Protein AF-A0A945QLZ2-F1 (afdb_monomer_lite)

Secondary structure (DSSP, 8-state):
---------------S--S--HHHHHHHHHHHHTTS-HHHHHHHTT---SSHHHHHHHHHHHHT-HHHHHHHHHTT----S-S-HHHHHHHHHHHHHHH----HHHHHHHHHHHHH-TTS-HHHHHHH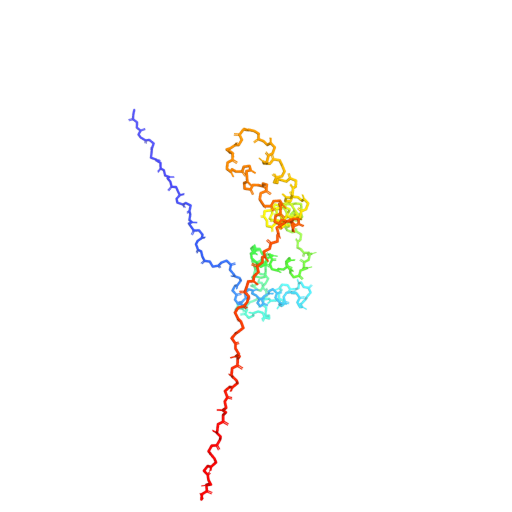HHHHHHHHT-------------PPPPPP-------

Sequence (163 aa):
MKNQQTNQSSSRALSFDKRLTLKQQRFVDAYIQSGGDGAQAVIAAGYKTKSRQSIHTIACENLKKPLIRLELERQGYKDCGLIQSDAIVEARKIDERDNRVSSRQERAAFLTSVFEDTSQIIGARLKAADMLNRMYGDYKIEATLAKQEVQMPVIHFNLSDKD

Radius of gyration: 30.64 Å; chains: 1; bounding box: 82×51×78 Å

pLDDT: mean 76.62, std 17.56, range [33.59, 96.31]

Structure (mmCIF, N/CA/C/O backbone):
data_AF-A0A945QLZ2-F1
#
_entry.id   AF-A0A945QLZ2-F1
#
loop_
_atom_site.group_PDB
_atom_site.id
_atom_site.type_symbol
_atom_site.label_atom_id
_atom_site.label_alt_id
_atom_site.label_comp_id
_atom_site.label_asym_id
_atom_site.label_entity_id
_atom_site.label_seq_id
_atom_site.pdbx_PDB_ins_code
_atom_site.Cartn_x
_atom_site.Cartn_y
_atom_site.Cartn_z
_atom_site.occupancy
_atom_site.B_iso_or_equiv
_atom_site.auth_seq_id
_atom_site.auth_comp_id
_atom_site.auth_asym_id
_atom_site.auth_atom_id
_atom_site.pdbx_PDB_model_num
ATOM 1 N N . MET A 1 1 ? 37.268 38.758 13.187 1.00 46.72 1 MET A N 1
ATOM 2 C CA . MET A 1 1 ? 35.895 38.785 12.635 1.00 46.72 1 MET A CA 1
ATOM 3 C C . MET A 1 1 ? 35.969 38.842 11.116 1.00 46.72 1 MET A C 1
ATOM 5 O O . MET A 1 1 ? 36.227 39.909 10.578 1.00 46.72 1 MET A O 1
ATOM 9 N N . LYS A 1 2 ? 35.816 37.704 10.426 1.00 37.34 2 LYS A N 1
ATOM 10 C CA . LYS A 1 2 ? 35.526 37.657 8.985 1.00 37.34 2 LYS A CA 1
ATOM 11 C C . LYS A 1 2 ? 34.534 36.522 8.738 1.00 37.34 2 LYS A C 1
ATOM 13 O O . LYS A 1 2 ? 34.721 35.414 9.231 1.00 37.34 2 LYS A O 1
ATOM 18 N N . ASN A 1 3 ? 33.449 36.901 8.074 1.00 37.50 3 ASN A N 1
ATOM 19 C CA . ASN A 1 3 ? 32.194 36.182 7.924 1.00 37.50 3 ASN A CA 1
ATOM 20 C C . ASN A 1 3 ? 32.351 34.876 7.147 1.00 37.50 3 ASN A C 1
ATOM 22 O O . ASN A 1 3 ? 32.929 34.855 6.063 1.00 37.50 3 ASN A O 1
ATOM 26 N N . GLN A 1 4 ? 31.759 33.815 7.690 1.00 44.47 4 GLN A N 1
ATOM 27 C CA . GLN A 1 4 ? 31.458 32.594 6.958 1.00 44.47 4 GLN A CA 1
ATOM 28 C C . GLN A 1 4 ? 30.218 32.867 6.100 1.00 44.47 4 GLN A C 1
ATOM 30 O O . GLN A 1 4 ? 29.128 33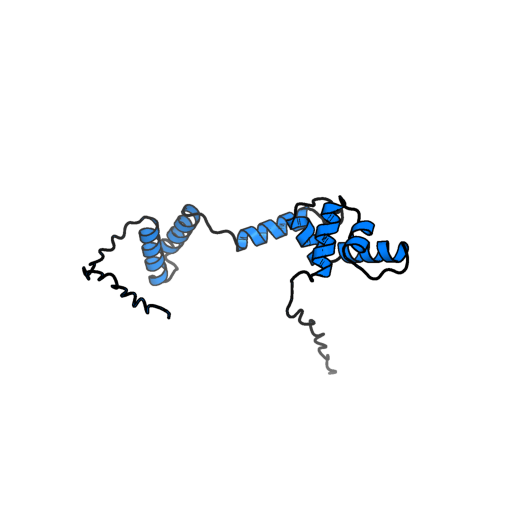.083 6.623 1.00 44.47 4 GLN A O 1
ATOM 35 N N . GLN A 1 5 ? 30.397 32.912 4.781 1.00 46.62 5 GLN A N 1
ATOM 36 C CA . GLN A 1 5 ? 29.292 32.894 3.831 1.00 46.62 5 GLN A CA 1
ATOM 37 C C . GLN A 1 5 ? 28.779 31.461 3.702 1.00 46.62 5 GLN A C 1
ATOM 39 O O . GLN A 1 5 ? 29.477 30.549 3.259 1.00 46.62 5 GLN A O 1
ATOM 44 N N . THR A 1 6 ? 27.538 31.286 4.129 1.00 41.72 6 THR A N 1
ATOM 45 C CA . THR A 1 6 ? 26.707 30.102 3.980 1.00 41.72 6 THR A CA 1
ATOM 46 C C . THR A 1 6 ? 26.307 29.928 2.517 1.00 41.72 6 THR A C 1
ATOM 48 O O . THR A 1 6 ? 25.295 30.461 2.070 1.00 41.72 6 THR A O 1
ATOM 51 N N . ASN A 1 7 ? 27.066 29.140 1.756 1.00 39.66 7 ASN A N 1
ATOM 52 C CA . ASN A 1 7 ? 26.605 28.671 0.451 1.00 39.66 7 ASN A CA 1
ATOM 53 C C . ASN A 1 7 ? 25.671 27.473 0.640 1.00 39.66 7 ASN A C 1
ATOM 55 O O . ASN A 1 7 ? 26.070 26.309 0.569 1.00 39.66 7 ASN A O 1
ATOM 59 N N . GLN A 1 8 ? 24.400 27.800 0.878 1.00 42.09 8 GLN A N 1
ATOM 60 C CA . GLN A 1 8 ? 23.264 26.925 0.616 1.00 42.09 8 GLN A CA 1
ATOM 61 C C . GLN A 1 8 ? 23.299 26.538 -0.866 1.00 42.09 8 GLN A C 1
ATOM 63 O O . GLN A 1 8 ? 22.820 27.254 -1.742 1.00 42.09 8 GLN A O 1
ATOM 68 N N . SER A 1 9 ? 23.928 25.402 -1.151 1.00 37.47 9 SER A N 1
ATOM 69 C CA . SER A 1 9 ? 23.897 24.785 -2.470 1.00 37.47 9 SER A CA 1
ATOM 70 C C . SER A 1 9 ? 22.517 24.170 -2.627 1.00 37.47 9 SER A C 1
ATOM 72 O O . SER A 1 9 ? 22.235 23.111 -2.070 1.00 37.47 9 SER A O 1
ATOM 74 N N . SER A 1 10 ? 21.648 24.907 -3.316 1.00 37.25 10 SER A N 1
ATOM 75 C CA . SER A 1 10 ? 20.281 24.545 -3.667 1.00 37.25 10 SER A CA 1
ATOM 76 C C . SER A 1 10 ? 20.171 23.056 -4.002 1.00 37.25 10 SER A C 1
ATOM 78 O O . SER A 1 10 ? 20.641 22.607 -5.053 1.00 37.25 10 SER A O 1
ATOM 80 N N . SER A 1 11 ? 19.542 22.289 -3.113 1.00 36.56 11 SER A N 1
ATOM 81 C CA . SER A 1 11 ? 19.042 20.956 -3.418 1.00 36.56 11 SER A CA 1
ATOM 82 C C . SER A 1 11 ? 18.035 21.116 -4.552 1.00 36.56 11 SER A C 1
ATOM 84 O O . SER A 1 11 ? 16.906 21.560 -4.368 1.00 36.56 11 SER A O 1
ATOM 86 N N . ARG A 1 12 ? 18.512 20.850 -5.769 1.00 38.97 12 ARG A N 1
ATOM 87 C CA . ARG A 1 12 ? 17.762 20.931 -7.019 1.00 38.97 12 ARG A CA 1
ATOM 88 C C . ARG A 1 12 ? 16.475 20.132 -6.848 1.00 38.97 12 ARG A C 1
ATOM 90 O O . ARG A 1 12 ? 16.507 18.904 -6.825 1.00 38.97 12 ARG A O 1
ATOM 97 N N . ALA A 1 13 ? 15.372 20.852 -6.671 1.00 35.31 13 ALA A N 1
ATOM 98 C CA . ALA A 1 13 ? 14.035 20.310 -6.540 1.00 35.31 13 ALA A CA 1
ATOM 99 C C . ALA A 1 13 ? 13.776 19.340 -7.703 1.00 35.31 13 ALA A C 1
ATOM 101 O O . ALA A 1 13 ? 13.685 19.747 -8.860 1.00 35.31 13 ALA A O 1
ATOM 102 N N . LEU A 1 14 ? 13.716 18.041 -7.404 1.00 39.16 14 LEU A N 1
ATOM 103 C CA . LEU A 1 14 ? 13.313 17.009 -8.355 1.00 39.16 14 LEU A CA 1
ATOM 104 C C . LEU A 1 14 ? 11.785 17.041 -8.449 1.00 39.16 14 LEU A C 1
ATOM 106 O O . LEU A 1 14 ? 11.090 16.238 -7.830 1.00 39.16 14 LEU A O 1
ATOM 110 N N . SER A 1 15 ? 11.271 18.042 -9.161 1.00 33.59 15 SER A N 1
ATOM 111 C CA . SER A 1 15 ? 9.846 18.315 -9.309 1.00 33.59 15 SER A CA 1
ATOM 112 C C . SER A 1 15 ? 9.267 17.642 -10.563 1.00 33.59 15 SER A C 1
ATOM 114 O O . SER A 1 15 ? 9.690 17.954 -11.672 1.00 33.59 15 SER A O 1
ATOM 116 N N . PHE A 1 16 ? 8.282 16.768 -10.319 1.00 43.72 16 PHE A N 1
ATOM 117 C CA . PHE A 1 16 ? 7.171 16.309 -11.174 1.00 43.72 16 PHE A CA 1
ATOM 118 C C . PHE A 1 16 ? 7.472 15.671 -12.544 1.00 43.72 16 PHE A C 1
ATOM 120 O O . PHE A 1 16 ? 7.699 16.361 -13.525 1.00 43.72 16 PHE A O 1
ATOM 127 N N . ASP A 1 17 ? 7.432 14.326 -12.567 1.00 43.53 17 ASP A N 1
ATOM 128 C CA . ASP A 1 17 ? 6.831 13.444 -13.602 1.00 43.53 17 ASP A CA 1
ATOM 129 C C . ASP A 1 17 ? 7.501 12.062 -13.575 1.00 43.53 17 ASP A C 1
ATOM 131 O O . ASP A 1 17 ? 8.191 11.613 -14.488 1.00 43.53 17 ASP A O 1
ATOM 135 N N . LYS A 1 18 ? 7.336 11.360 -12.451 1.00 63.88 18 LYS A N 1
ATOM 136 C CA . LYS A 1 18 ? 8.026 10.099 -12.135 1.00 63.88 18 LYS A CA 1
ATOM 137 C C . LYS A 1 18 ? 7.376 8.882 -12.821 1.00 63.88 18 LYS A C 1
ATOM 139 O O . LYS A 1 18 ? 7.180 7.848 -12.194 1.00 63.88 18 LYS A O 1
ATOM 144 N N . ARG A 1 19 ? 6.983 9.014 -14.091 1.00 68.50 19 ARG A N 1
ATOM 145 C CA . ARG A 1 19 ? 6.377 7.948 -14.911 1.00 68.50 19 ARG A CA 1
ATOM 146 C C . ARG A 1 19 ? 7.304 7.624 -16.080 1.00 68.50 19 ARG A C 1
ATOM 148 O O . ARG A 1 19 ? 7.969 8.518 -16.599 1.00 68.50 19 ARG A O 1
ATOM 155 N N . LEU A 1 20 ? 7.372 6.355 -16.494 1.00 78.00 20 LEU A N 1
ATOM 156 C CA . LEU A 1 20 ? 8.136 5.996 -17.690 1.00 78.00 20 LEU A CA 1
ATOM 157 C C . LEU A 1 20 ? 7.581 6.756 -18.896 1.00 78.00 20 LEU A C 1
ATOM 159 O O . LEU A 1 20 ? 6.376 6.779 -19.145 1.00 78.00 20 LEU A O 1
ATOM 163 N N . THR A 1 21 ? 8.480 7.349 -19.675 1.00 86.56 21 THR A N 1
ATOM 164 C CA . THR A 1 21 ? 8.114 7.883 -20.988 1.00 86.56 21 THR A CA 1
ATOM 165 C C . THR A 1 21 ? 7.732 6.730 -21.920 1.00 86.56 21 THR A C 1
ATOM 167 O O . THR A 1 21 ? 8.256 5.622 -21.791 1.00 86.56 21 THR A O 1
ATOM 170 N N . LEU A 1 22 ? 6.881 6.991 -22.920 1.00 87.19 22 LEU A N 1
ATOM 171 C CA . LEU A 1 22 ? 6.422 5.970 -23.876 1.00 87.19 22 LEU A CA 1
ATOM 172 C C . LEU A 1 22 ? 7.578 5.182 -24.516 1.00 87.19 22 LEU A C 1
ATOM 174 O O . LEU A 1 22 ? 7.475 3.983 -24.753 1.00 87.19 22 LEU A O 1
ATOM 178 N N . LYS A 1 23 ? 8.706 5.849 -24.775 1.00 88.62 23 LYS A N 1
ATOM 179 C CA . LYS A 1 23 ? 9.890 5.220 -25.365 1.00 88.62 23 LYS A CA 1
ATOM 180 C C . LYS A 1 23 ? 10.610 4.276 -24.401 1.00 88.62 23 LYS A C 1
ATOM 182 O O . LYS A 1 23 ? 11.085 3.226 -24.816 1.00 88.62 23 LYS A O 1
ATOM 187 N N . GLN A 1 24 ? 10.682 4.648 -23.125 1.00 89.44 24 GLN A N 1
ATOM 188 C CA . GLN A 1 24 ? 11.266 3.804 -22.083 1.00 89.44 24 GLN A CA 1
ATOM 189 C C . GLN A 1 24 ? 10.367 2.603 -21.788 1.00 89.44 24 GLN A C 1
ATOM 191 O O . GLN A 1 24 ? 10.887 1.514 -21.591 1.00 89.44 24 GLN A O 1
ATOM 196 N N . GLN A 1 25 ? 9.043 2.782 -21.830 1.00 89.88 25 GLN A N 1
ATOM 197 C CA . GLN A 1 25 ? 8.099 1.671 -21.714 1.00 89.88 25 GLN A CA 1
ATOM 198 C C . GLN A 1 25 ? 8.298 0.662 -22.852 1.00 89.88 25 GLN A C 1
ATOM 200 O O . GLN A 1 25 ? 8.533 -0.510 -22.594 1.00 89.88 25 GLN A O 1
ATOM 205 N N . ARG A 1 26 ? 8.347 1.139 -24.106 1.00 91.50 26 ARG A N 1
ATOM 206 C CA . ARG A 1 26 ? 8.643 0.289 -25.274 1.00 91.50 26 ARG A CA 1
ATOM 207 C C . ARG A 1 26 ? 9.979 -0.444 -25.158 1.00 91.50 26 ARG A C 1
ATOM 209 O O . ARG A 1 26 ? 10.096 -1.564 -25.636 1.00 91.50 26 ARG A O 1
ATOM 216 N N . PHE A 1 27 ? 10.985 0.183 -24.546 1.00 92.75 27 PHE A N 1
ATOM 217 C CA . PHE A 1 27 ? 12.264 -0.470 -24.274 1.00 92.75 27 PHE A CA 1
ATOM 218 C C . PHE A 1 27 ? 12.116 -1.613 -23.270 1.00 92.75 27 PHE A C 1
ATOM 220 O O . PHE A 1 27 ? 12.650 -2.686 -23.522 1.00 92.75 27 PHE A O 1
ATOM 227 N N . VAL A 1 28 ? 11.387 -1.405 -22.171 1.00 89.69 28 VAL A N 1
ATOM 228 C CA . VAL A 1 28 ? 11.134 -2.452 -21.171 1.00 89.69 28 VAL A CA 1
ATOM 229 C C . VAL A 1 28 ? 10.368 -3.622 -21.784 1.00 89.69 28 VAL A C 1
ATOM 231 O O . VAL A 1 28 ? 10.811 -4.761 -21.659 1.00 89.69 28 VAL A O 1
ATOM 234 N N . ASP A 1 29 ? 9.281 -3.343 -22.505 1.00 89.50 29 ASP A N 1
ATOM 235 C CA . ASP A 1 29 ? 8.449 -4.374 -23.130 1.00 89.50 29 ASP A CA 1
ATOM 236 C C . ASP A 1 29 ? 9.269 -5.207 -24.134 1.00 89.50 29 ASP A C 1
ATOM 238 O O . ASP A 1 29 ? 9.249 -6.438 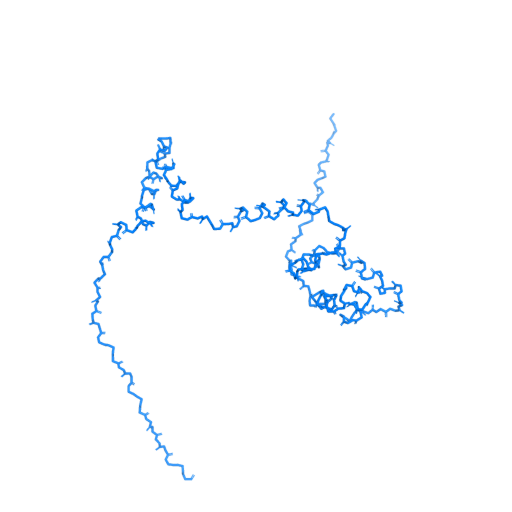-24.105 1.00 89.50 29 ASP A O 1
ATOM 242 N N . ALA A 1 30 ? 10.068 -4.538 -24.974 1.00 88.88 30 ALA A N 1
ATOM 243 C CA . ALA A 1 30 ? 10.934 -5.204 -25.940 1.00 88.88 30 ALA A CA 1
ATOM 244 C C . ALA A 1 30 ? 12.079 -5.989 -25.283 1.00 88.88 30 ALA A C 1
ATOM 246 O O . ALA A 1 30 ? 12.460 -7.036 -25.795 1.00 88.88 30 ALA A O 1
ATOM 247 N N . TYR A 1 31 ? 12.623 -5.503 -24.164 1.00 88.44 31 TYR A N 1
ATOM 248 C CA . TYR A 1 31 ? 13.686 -6.180 -23.418 1.00 88.44 31 TYR A CA 1
ATOM 249 C C . TYR A 1 31 ? 13.203 -7.485 -22.783 1.00 88.44 31 TYR A C 1
ATOM 251 O O . TYR A 1 31 ? 13.924 -8.480 -22.775 1.00 88.44 31 TYR A O 1
ATOM 259 N N . ILE A 1 32 ? 11.965 -7.495 -22.285 1.00 84.81 32 ILE A N 1
ATOM 260 C CA . ILE A 1 32 ? 11.326 -8.704 -21.759 1.00 84.81 32 ILE A CA 1
ATOM 261 C C . ILE A 1 32 ? 11.029 -9.673 -22.908 1.00 84.81 32 ILE A C 1
ATOM 263 O O . ILE A 1 32 ? 11.357 -10.854 -22.815 1.00 84.81 32 ILE A O 1
ATOM 267 N N . GLN A 1 33 ? 10.467 -9.177 -24.016 1.00 81.81 33 GLN A N 1
ATOM 268 C CA . GLN A 1 33 ? 10.137 -10.002 -25.181 1.00 81.81 33 GLN A CA 1
ATOM 269 C C . GLN A 1 33 ? 11.377 -10.627 -25.842 1.00 81.81 33 GLN A C 1
ATOM 271 O O . GLN A 1 33 ? 11.301 -11.749 -26.336 1.00 81.81 33 GLN A O 1
ATOM 276 N N . SER A 1 34 ? 12.516 -9.926 -25.841 1.00 80.25 34 SER A N 1
ATOM 277 C CA . SER A 1 34 ? 13.783 -10.424 -26.389 1.00 80.25 34 SER A CA 1
ATOM 278 C C . SER A 1 34 ? 14.555 -11.342 -25.433 1.00 80.25 34 SER A C 1
ATOM 280 O O . SER A 1 34 ? 15.643 -11.795 -25.784 1.00 80.25 34 SER A O 1
ATOM 282 N N . GLY A 1 35 ? 14.033 -11.612 -24.230 1.00 74.44 35 GLY A N 1
ATOM 283 C CA . GLY A 1 35 ? 14.705 -12.450 -23.234 1.00 74.44 35 GLY A CA 1
ATOM 284 C C . GLY A 1 35 ? 15.988 -11.828 -22.673 1.00 74.44 35 GLY A C 1
ATOM 285 O O . GLY A 1 35 ? 16.922 -12.553 -22.338 1.00 74.44 35 GLY A O 1
ATOM 286 N N . GLY A 1 36 ? 16.057 -10.494 -22.597 1.00 76.06 36 GLY A N 1
ATOM 287 C CA . GLY A 1 36 ? 17.186 -9.773 -21.999 1.00 76.06 36 GLY A CA 1
ATOM 288 C C . GLY A 1 36 ? 18.211 -9.223 -22.982 1.00 76.06 36 GLY A C 1
ATOM 289 O O . GLY A 1 36 ? 19.266 -8.742 -22.564 1.00 76.06 36 GLY A O 1
ATOM 290 N N . ASP A 1 37 ? 17.929 -9.252 -24.285 1.00 84.00 37 ASP A N 1
ATOM 291 C CA . ASP A 1 37 ? 18.798 -8.613 -25.268 1.00 84.00 37 ASP A CA 1
ATOM 292 C C . ASP A 1 37 ? 18.526 -7.101 -25.325 1.00 84.00 37 ASP A C 1
ATOM 294 O O . ASP A 1 37 ? 17.573 -6.618 -25.951 1.00 84.00 37 ASP A O 1
ATOM 298 N N . GLY A 1 38 ? 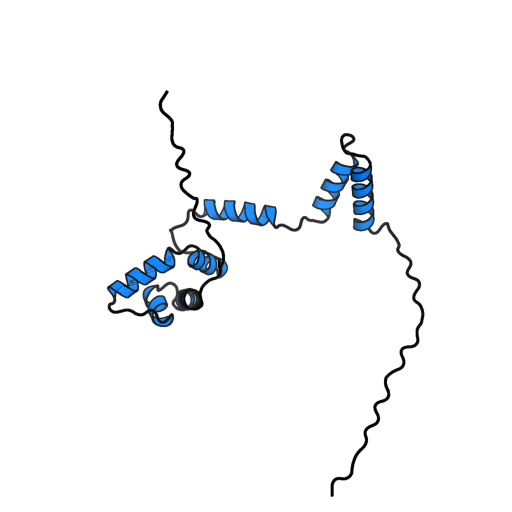19.418 -6.339 -24.687 1.00 85.56 38 GLY A N 1
ATOM 299 C CA . GLY A 1 38 ? 19.402 -4.879 -24.685 1.00 85.56 38 GLY A CA 1
ATOM 300 C C . GLY A 1 38 ? 19.586 -4.255 -26.065 1.00 85.56 38 GLY A C 1
ATOM 301 O O . GLY A 1 38 ? 19.009 -3.202 -26.334 1.00 85.56 38 GLY A O 1
ATOM 302 N N . ALA A 1 39 ? 20.349 -4.884 -26.959 1.00 89.31 39 ALA A N 1
ATOM 303 C CA . ALA A 1 39 ? 20.569 -4.349 -28.296 1.00 89.31 39 ALA A CA 1
ATOM 304 C C . ALA A 1 39 ? 19.294 -4.450 -29.142 1.00 89.31 39 ALA A C 1
ATOM 306 O O . ALA A 1 39 ? 18.898 -3.470 -29.778 1.00 89.31 39 ALA A O 1
ATOM 307 N N . GLN A 1 40 ? 18.607 -5.593 -29.082 1.00 88.56 40 GLN A N 1
ATOM 308 C CA . GLN A 1 40 ? 17.304 -5.768 -29.731 1.00 88.56 40 GLN A CA 1
ATOM 309 C C . GLN A 1 40 ? 16.241 -4.840 -29.139 1.00 88.56 40 GLN A C 1
ATOM 311 O O . GLN A 1 40 ? 15.487 -4.222 -29.891 1.00 88.56 40 GLN A O 1
ATOM 316 N N . ALA A 1 41 ? 16.237 -4.652 -27.817 1.00 91.50 41 ALA A N 1
ATOM 317 C CA . ALA A 1 41 ? 15.296 -3.758 -27.149 1.00 91.50 41 ALA A CA 1
ATOM 318 C C . ALA A 1 41 ? 15.433 -2.296 -27.610 1.00 91.50 41 ALA A C 1
ATOM 320 O O . ALA A 1 41 ? 14.435 -1.614 -27.836 1.00 91.50 41 ALA A O 1
ATOM 321 N N . VAL A 1 42 ? 16.663 -1.804 -27.809 1.00 92.94 42 VAL A N 1
ATOM 322 C CA . VAL A 1 42 ? 16.917 -0.448 -28.336 1.00 92.94 42 VAL A CA 1
ATOM 323 C C . VAL A 1 42 ? 16.406 -0.295 -29.774 1.00 92.94 42 VAL A C 1
ATOM 325 O O . VAL A 1 42 ? 15.842 0.751 -30.115 1.00 92.94 42 VAL A O 1
ATOM 328 N N . ILE A 1 43 ? 16.589 -1.320 -30.611 1.00 90.81 43 ILE A N 1
ATOM 329 C CA . ILE A 1 43 ? 16.128 -1.314 -32.006 1.00 90.81 43 ILE A CA 1
ATOM 330 C C . ILE A 1 43 ? 14.595 -1.321 -32.050 1.00 90.81 43 ILE A C 1
ATOM 332 O O . ILE A 1 43 ? 13.998 -0.443 -32.674 1.00 90.81 43 ILE A O 1
ATOM 336 N N . ALA A 1 44 ? 13.957 -2.243 -31.328 1.00 89.50 44 ALA A N 1
ATOM 337 C CA . ALA A 1 44 ? 12.502 -2.381 -31.291 1.00 89.50 44 ALA A CA 1
ATOM 338 C C . ALA A 1 44 ? 11.805 -1.160 -30.661 1.00 89.50 44 ALA A C 1
ATOM 340 O O . ALA A 1 44 ? 10.745 -0.734 -31.119 1.00 89.50 44 ALA A O 1
ATOM 341 N N . ALA A 1 45 ? 12.429 -0.519 -29.668 1.00 90.50 45 ALA A N 1
ATOM 342 C CA . ALA A 1 45 ? 11.916 0.708 -29.059 1.00 90.50 45 ALA A CA 1
ATOM 343 C C . ALA A 1 45 ? 12.109 1.975 -29.922 1.00 90.50 45 ALA A C 1
ATOM 345 O O . ALA A 1 45 ? 11.672 3.063 -29.530 1.00 90.50 45 ALA A O 1
ATOM 346 N N . GLY A 1 46 ? 12.756 1.874 -31.090 1.00 90.06 46 GLY A N 1
ATOM 347 C CA . GLY A 1 46 ? 12.889 2.980 -32.042 1.00 90.06 46 GLY A CA 1
ATOM 348 C C . GLY A 1 46 ? 13.864 4.073 -31.590 1.00 90.06 46 GLY A C 1
ATOM 349 O O . GLY A 1 46 ? 13.613 5.277 -31.745 1.00 90.06 46 GLY A O 1
ATOM 350 N N . TYR A 1 47 ? 14.984 3.702 -30.967 1.00 89.25 47 TYR A N 1
ATOM 351 C CA . TYR A 1 47 ? 16.059 4.661 -30.707 1.00 89.25 47 TYR A CA 1
ATOM 352 C C . TYR A 1 47 ? 16.791 5.032 -32.001 1.00 89.25 47 TYR A C 1
ATOM 354 O O . TYR A 1 47 ? 17.079 4.185 -32.840 1.00 89.25 47 TYR A O 1
ATOM 362 N N . LYS A 1 48 ? 17.108 6.325 -32.164 1.00 88.25 48 LYS A N 1
ATOM 363 C CA . LYS A 1 48 ? 17.941 6.794 -33.277 1.00 88.25 48 LYS A CA 1
ATOM 364 C C . LYS A 1 48 ? 19.358 6.294 -33.021 1.00 88.25 48 LYS A C 1
ATOM 366 O O . LYS A 1 48 ? 19.998 6.765 -32.084 1.00 88.25 48 LYS A O 1
ATOM 371 N N . THR A 1 49 ? 19.829 5.348 -33.822 1.00 87.50 49 THR A N 1
ATOM 372 C CA . THR A 1 49 ? 21.163 4.763 -33.663 1.00 87.50 49 THR A CA 1
ATOM 373 C C . THR A 1 49 ? 21.928 4.839 -34.976 1.00 87.50 49 THR A C 1
ATOM 375 O O . THR A 1 49 ? 21.343 4.767 -36.053 1.00 87.50 49 THR A O 1
ATOM 378 N N . LYS A 1 50 ? 23.239 5.081 -34.880 1.00 83.62 50 LYS A N 1
ATOM 379 C CA . LYS A 1 50 ? 24.133 5.229 -36.043 1.00 83.62 50 LYS A CA 1
ATOM 380 C C . LYS A 1 50 ? 25.067 4.030 -36.223 1.00 83.62 50 LYS A C 1
ATOM 382 O O . LYS A 1 50 ? 25.605 3.835 -37.303 1.00 83.62 50 LYS A O 1
ATOM 387 N N . SER A 1 5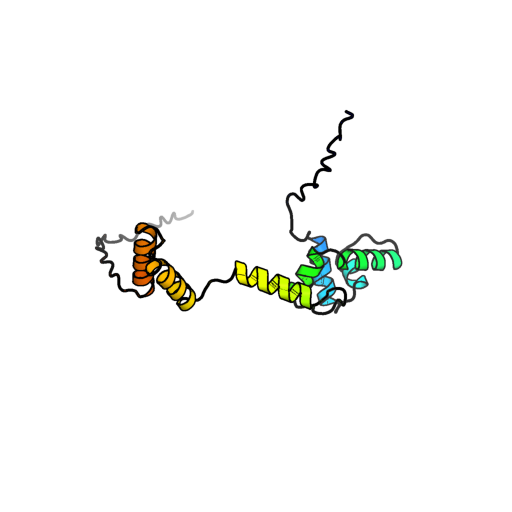1 ? 25.291 3.255 -35.162 1.00 88.56 51 SER A N 1
ATOM 388 C CA . SER A 1 51 ? 26.237 2.137 -35.136 1.00 88.56 51 SER A CA 1
ATOM 389 C C . SER A 1 51 ? 25.873 1.115 -34.058 1.00 88.56 51 SER A C 1
ATOM 391 O O . SER A 1 51 ? 25.141 1.423 -33.111 1.00 88.56 51 SER A O 1
ATOM 393 N N . ARG A 1 52 ? 26.435 -0.096 -34.163 1.00 86.31 52 ARG A N 1
ATOM 394 C CA . ARG A 1 52 ? 26.251 -1.173 -33.176 1.00 86.31 52 ARG A CA 1
ATOM 395 C C . ARG A 1 52 ? 26.764 -0.783 -31.786 1.00 86.31 52 ARG A C 1
ATOM 397 O O . ARG A 1 52 ? 26.149 -1.117 -30.780 1.00 86.31 52 ARG A O 1
ATOM 404 N N . GLN A 1 53 ? 27.846 -0.011 -31.727 1.00 87.38 53 GLN A N 1
ATOM 405 C CA . GLN A 1 53 ? 28.397 0.527 -30.485 1.00 87.38 53 GLN A CA 1
ATOM 406 C C . GLN A 1 53 ? 27.415 1.502 -29.829 1.00 87.38 53 GLN A C 1
ATOM 408 O O . GLN A 1 53 ? 27.155 1.392 -28.636 1.00 87.38 53 GLN A O 1
ATOM 413 N N . SER A 1 54 ? 26.799 2.394 -30.615 1.00 87.38 54 SER A N 1
ATOM 414 C CA . SER A 1 54 ? 25.774 3.320 -30.118 1.00 87.38 54 SER A CA 1
ATOM 415 C C . SER A 1 54 ? 24.566 2.580 -29.536 1.00 87.38 54 SER A C 1
ATOM 417 O O . SER A 1 54 ? 24.059 2.991 -28.494 1.00 87.38 54 SER A O 1
ATOM 419 N N . ILE A 1 55 ? 24.146 1.472 -30.157 1.00 89.44 55 ILE A N 1
ATOM 420 C CA . ILE A 1 55 ? 23.074 0.609 -29.642 1.00 89.44 55 ILE A CA 1
ATOM 421 C C . ILE A 1 55 ? 23.437 0.064 -28.253 1.00 89.44 55 ILE A C 1
ATOM 423 O O . ILE A 1 55 ? 22.657 0.221 -27.314 1.00 89.44 55 ILE A O 1
ATOM 427 N N . HIS A 1 56 ? 24.635 -0.509 -28.097 1.00 89.06 56 HIS A N 1
ATOM 428 C CA . HIS A 1 56 ? 25.089 -1.043 -26.809 1.00 89.06 56 HIS A CA 1
ATOM 429 C C . HIS A 1 56 ? 25.222 0.038 -25.732 1.00 89.06 56 HIS A C 1
ATOM 431 O O . HIS A 1 56 ? 24.794 -0.178 -24.600 1.00 89.06 56 HIS A O 1
ATOM 437 N N . THR A 1 57 ? 25.759 1.215 -26.065 1.00 90.75 57 THR A N 1
ATOM 438 C CA . THR A 1 57 ? 25.864 2.327 -25.109 1.00 90.75 57 THR A CA 1
ATOM 439 C C . THR A 1 57 ? 24.487 2.766 -24.612 1.00 90.75 57 THR A C 1
ATOM 441 O O . THR A 1 57 ? 24.298 2.911 -23.406 1.00 90.75 57 THR A O 1
ATOM 444 N N . ILE A 1 58 ? 23.511 2.912 -25.516 1.00 90.81 58 ILE A N 1
ATOM 445 C CA . ILE A 1 58 ? 22.137 3.303 -25.167 1.00 90.81 58 ILE A CA 1
ATOM 446 C C . ILE A 1 58 ? 21.457 2.219 -24.325 1.00 90.81 58 ILE A C 1
ATOM 448 O O . ILE A 1 58 ? 20.769 2.544 -23.358 1.00 90.81 58 ILE A O 1
ATOM 452 N N . ALA A 1 59 ? 21.663 0.941 -24.654 1.00 89.88 59 ALA A N 1
ATOM 453 C CA . ALA A 1 59 ? 21.130 -0.173 -23.876 1.00 89.88 59 ALA A CA 1
ATOM 454 C C . ALA A 1 59 ? 21.660 -0.139 -22.433 1.00 89.88 59 ALA A C 1
ATOM 456 O O . ALA A 1 59 ? 20.876 -0.122 -21.486 1.00 89.88 59 ALA A O 1
ATOM 457 N N . CYS A 1 60 ? 22.981 -0.027 -22.261 1.00 89.62 60 CYS A N 1
ATOM 458 C CA . CYS A 1 60 ? 23.616 0.076 -20.948 1.00 89.62 60 CYS A CA 1
ATOM 459 C C . CYS A 1 60 ? 23.159 1.318 -20.169 1.00 89.62 60 CYS A C 1
ATOM 461 O O . CYS A 1 60 ? 22.949 1.243 -18.960 1.00 89.62 60 CYS A O 1
ATOM 463 N N . GLU A 1 61 ? 22.999 2.463 -20.835 1.00 89.94 61 GLU A N 1
ATOM 464 C CA . GLU A 1 61 ? 22.501 3.687 -20.200 1.00 89.94 61 GLU A CA 1
ATOM 465 C C . GLU A 1 61 ? 21.047 3.530 -19.736 1.00 89.94 61 GLU A C 1
ATOM 467 O O . GLU A 1 61 ? 20.713 3.919 -18.619 1.00 89.94 61 GLU A O 1
ATOM 472 N N . ASN A 1 62 ? 20.181 2.928 -20.556 1.00 88.75 62 ASN A N 1
ATOM 473 C CA . ASN A 1 62 ? 18.783 2.693 -20.200 1.00 88.75 62 ASN A CA 1
ATOM 474 C C . ASN A 1 62 ? 18.640 1.699 -19.043 1.00 88.75 62 ASN A C 1
ATOM 476 O O . ASN A 1 62 ? 17.868 1.965 -18.126 1.00 88.75 62 ASN A O 1
ATOM 480 N N . LEU A 1 63 ? 19.420 0.616 -19.019 1.00 86.06 63 LEU A N 1
ATOM 481 C CA . LEU A 1 63 ? 19.403 -0.352 -17.913 1.00 86.06 63 LEU A CA 1
ATOM 482 C C . LEU A 1 63 ? 19.888 0.248 -16.581 1.00 86.06 63 LEU A C 1
ATOM 484 O O . LEU A 1 63 ? 19.489 -0.211 -15.513 1.00 86.06 63 LEU A O 1
ATOM 488 N N . LYS A 1 64 ? 20.702 1.311 -16.623 1.00 84.75 64 LYS A N 1
ATOM 489 C CA . LYS A 1 64 ? 21.114 2.072 -15.430 1.00 84.75 64 LYS A CA 1
ATOM 490 C C . LYS A 1 64 ? 20.040 3.037 -14.920 1.00 84.75 64 LYS A C 1
ATOM 492 O O . LYS A 1 64 ? 20.173 3.546 -13.807 1.00 84.75 64 LYS A O 1
ATOM 497 N N . LYS A 1 65 ? 18.990 3.328 -15.698 1.00 83.69 65 LYS A N 1
ATOM 498 C CA . LYS A 1 65 ? 17.941 4.268 -15.274 1.00 83.69 65 LYS A CA 1
ATOM 499 C C . LYS A 1 65 ? 17.061 3.612 -14.204 1.00 83.69 65 LYS A C 1
ATOM 501 O O . LYS A 1 65 ? 16.501 2.545 -14.455 1.00 83.69 65 LYS A O 1
ATOM 506 N N . PRO A 1 66 ? 16.856 4.268 -13.046 1.00 78.12 66 PRO A N 1
ATOM 507 C CA . PRO A 1 66 ? 16.160 3.656 -11.914 1.00 78.12 66 PRO A CA 1
ATOM 508 C C . PRO A 1 66 ? 14.706 3.292 -12.237 1.00 78.12 66 PRO A C 1
ATOM 510 O O . PRO A 1 66 ? 14.233 2.249 -11.804 1.00 78.12 66 PRO A O 1
ATOM 513 N N . LEU A 1 67 ? 14.013 4.103 -13.047 1.00 83.25 67 LEU A N 1
ATOM 514 C CA . LEU A 1 67 ? 12.619 3.842 -13.433 1.00 83.25 67 LEU A CA 1
ATOM 515 C C . LEU A 1 67 ? 12.473 2.615 -14.342 1.00 83.25 67 LEU A C 1
ATOM 517 O O . LEU A 1 67 ? 11.554 1.829 -14.160 1.00 83.25 67 LEU A O 1
ATOM 521 N N . ILE A 1 68 ? 13.396 2.428 -15.289 1.00 83.81 68 ILE A N 1
ATOM 522 C CA . ILE A 1 68 ? 13.402 1.259 -16.183 1.00 83.81 68 ILE A CA 1
ATOM 523 C C . ILE A 1 68 ? 13.674 -0.012 -15.376 1.00 83.81 68 ILE A C 1
ATOM 525 O O . ILE A 1 68 ? 13.004 -1.021 -15.573 1.00 83.81 68 ILE A O 1
ATOM 529 N N . ARG A 1 69 ? 14.615 0.051 -14.427 1.00 81.44 69 ARG A N 1
ATOM 530 C CA . ARG A 1 69 ? 14.944 -1.083 -13.559 1.00 81.44 69 ARG A CA 1
ATOM 531 C C . ARG A 1 69 ? 13.783 -1.481 -12.650 1.00 81.44 69 ARG A C 1
ATOM 533 O O . ARG A 1 69 ? 13.513 -2.667 -12.510 1.00 81.44 69 ARG A O 1
ATOM 540 N N . LEU A 1 70 ? 13.086 -0.496 -12.083 1.00 79.38 70 LEU A N 1
ATOM 541 C CA . LEU A 1 70 ? 11.897 -0.728 -11.265 1.00 79.38 70 LEU A CA 1
ATOM 542 C C . LEU A 1 70 ? 10.788 -1.427 -12.064 1.00 79.38 70 LEU A C 1
ATOM 544 O O . LEU A 1 70 ? 10.171 -2.361 -11.565 1.00 79.38 70 LEU A O 1
ATOM 548 N N . GLU A 1 71 ? 10.547 -1.005 -13.308 1.00 82.56 71 GLU A N 1
ATOM 549 C CA . GLU A 1 71 ? 9.506 -1.616 -14.142 1.00 82.56 71 GLU A CA 1
ATOM 550 C C . GLU A 1 71 ? 9.875 -3.043 -14.574 1.00 82.56 71 GLU A C 1
ATOM 552 O O . GLU A 1 71 ? 9.024 -3.927 -14.535 1.00 82.56 71 GLU A O 1
ATOM 557 N N . LEU A 1 72 ? 11.146 -3.307 -14.898 1.00 82.69 72 LEU A N 1
ATOM 558 C CA . LEU A 1 72 ? 11.635 -4.668 -15.156 1.00 82.69 72 LEU A CA 1
ATOM 559 C C . LEU A 1 72 ? 11.426 -5.586 -13.943 1.00 82.69 72 LEU A C 1
ATOM 561 O O . LEU A 1 72 ? 10.978 -6.722 -14.082 1.00 82.69 72 LEU A O 1
ATOM 565 N N . GLU A 1 73 ? 11.694 -5.074 -12.744 1.00 75.94 73 GLU A N 1
ATOM 566 C CA . GLU A 1 73 ? 11.493 -5.795 -11.491 1.00 75.94 73 GLU A CA 1
ATOM 567 C C . GLU A 1 73 ? 10.004 -6.058 -11.205 1.00 75.94 73 GLU A C 1
ATOM 569 O O . GLU A 1 73 ? 9.637 -7.164 -10.800 1.00 75.94 73 GLU A O 1
ATOM 574 N N . ARG A 1 74 ? 9.134 -5.072 -11.471 1.00 76.81 74 ARG A N 1
ATOM 575 C CA . ARG A 1 74 ? 7.670 -5.200 -11.364 1.00 76.81 74 ARG A CA 1
ATOM 576 C C . ARG A 1 74 ? 7.121 -6.274 -12.303 1.00 76.81 74 ARG A C 1
ATOM 578 O O . ARG A 1 74 ? 6.213 -7.007 -11.926 1.00 76.81 74 ARG A O 1
ATOM 585 N N . GLN A 1 75 ? 7.686 -6.375 -13.503 1.00 77.56 75 GLN A N 1
ATOM 586 C CA . GLN A 1 75 ? 7.326 -7.371 -14.516 1.00 77.56 75 GLN A CA 1
ATOM 587 C C . GLN A 1 75 ? 7.965 -8.751 -14.258 1.00 77.56 75 GLN A C 1
ATOM 589 O O . GLN A 1 75 ? 7.795 -9.670 -15.053 1.00 77.56 75 GLN A O 1
ATOM 594 N N . GLY A 1 76 ? 8.690 -8.924 -13.145 1.00 66.56 76 GLY A N 1
ATOM 595 C CA . GLY A 1 76 ? 9.249 -10.213 -12.732 1.00 66.56 76 GLY A CA 1
ATOM 596 C C . GLY A 1 76 ? 10.601 -10.561 -13.358 1.00 66.56 76 GLY A C 1
ATOM 597 O O . GLY A 1 76 ? 11.071 -11.685 -13.183 1.00 66.56 76 GLY A O 1
ATOM 598 N N . TYR A 1 77 ? 11.260 -9.617 -14.036 1.00 68.44 77 TYR A N 1
ATOM 599 C CA . TYR A 1 77 ? 12.574 -9.820 -14.646 1.00 68.44 77 TYR A CA 1
ATOM 600 C C . TYR A 1 77 ? 13.686 -9.750 -13.580 1.00 68.44 77 TYR A C 1
ATOM 602 O O . TYR A 1 77 ? 14.362 -8.735 -13.399 1.00 68.44 77 TYR A O 1
ATOM 610 N N . LYS A 1 78 ? 13.841 -10.836 -12.814 1.00 55.31 78 LYS A N 1
ATOM 611 C CA . LYS A 1 78 ? 14.843 -10.990 -11.746 1.00 55.31 78 LYS A CA 1
ATOM 612 C C . LYS A 1 78 ? 16.188 -11.466 -12.303 1.00 55.31 78 LYS A C 1
ATOM 614 O O . LYS A 1 78 ? 16.580 -12.587 -12.028 1.00 55.31 78 LYS A O 1
ATOM 619 N N . ASP A 1 79 ? 16.880 -10.634 -13.081 1.00 49.81 79 ASP A N 1
ATOM 620 C CA . ASP A 1 79 ? 18.317 -10.838 -13.330 1.00 49.81 79 ASP A CA 1
ATOM 621 C C . ASP A 1 79 ? 18.984 -9.612 -13.969 1.00 49.81 79 ASP A C 1
ATOM 623 O O . ASP A 1 79 ? 19.211 -9.510 -15.174 1.00 49.81 79 ASP A O 1
ATOM 627 N N . CYS A 1 80 ? 19.344 -8.639 -13.138 1.00 48.84 80 CYS A N 1
ATOM 628 C CA . CYS A 1 80 ? 20.483 -7.789 -13.455 1.00 48.84 80 CYS A CA 1
ATOM 629 C C . CYS A 1 80 ? 21.332 -7.714 -12.187 1.00 48.84 80 CYS A C 1
ATOM 631 O O . CYS A 1 80 ? 20.903 -7.137 -11.191 1.00 48.84 80 CYS A O 1
ATOM 633 N N . GLY A 1 81 ? 22.505 -8.351 -12.184 1.00 50.25 81 GLY A N 1
ATOM 634 C CA . GLY A 1 81 ? 23.460 -8.403 -11.063 1.00 50.25 81 GLY A CA 1
ATOM 635 C C . GLY A 1 81 ? 24.083 -7.046 -10.688 1.00 50.25 81 GLY A C 1
ATOM 636 O O . GLY A 1 81 ? 25.289 -6.930 -10.525 1.00 50.25 81 GLY A O 1
ATOM 637 N N . LEU A 1 82 ? 23.264 -6.000 -10.593 1.00 47.44 82 LEU A N 1
ATOM 638 C CA . LEU A 1 82 ? 23.582 -4.596 -10.317 1.00 47.44 82 LEU A CA 1
ATOM 639 C C . LEU A 1 82 ? 22.829 -4.082 -9.079 1.00 47.44 82 LEU A C 1
ATOM 641 O O . LEU A 1 82 ? 22.764 -2.873 -8.837 1.00 47.44 82 LEU A O 1
ATOM 645 N N . ILE A 1 83 ? 22.215 -4.976 -8.303 1.00 46.72 83 ILE A N 1
ATOM 646 C CA . ILE A 1 83 ? 21.512 -4.625 -7.074 1.00 46.72 83 ILE A CA 1
ATOM 647 C C . ILE A 1 83 ? 21.907 -5.592 -5.980 1.00 46.72 83 ILE A C 1
ATOM 649 O O . ILE A 1 83 ? 21.763 -6.797 -6.153 1.00 46.72 83 ILE A O 1
ATOM 653 N N . GLN A 1 84 ? 22.367 -5.065 -4.847 1.00 47.50 84 GLN A N 1
ATOM 654 C CA . GLN A 1 84 ? 22.366 -5.834 -3.611 1.00 47.50 84 GLN A CA 1
ATOM 655 C C . GLN A 1 84 ? 20.901 -6.162 -3.311 1.00 47.50 84 GLN A C 1
ATOM 657 O O . GLN A 1 84 ? 20.135 -5.276 -2.928 1.00 47.50 84 GLN A O 1
ATOM 662 N N . SER A 1 85 ? 20.510 -7.410 -3.574 1.00 53.47 85 SER A N 1
ATOM 663 C CA . SER A 1 85 ? 19.171 -7.967 -3.338 1.00 53.47 85 SER A CA 1
ATOM 664 C C . SER A 1 85 ? 18.622 -7.564 -1.976 1.00 53.47 85 SER A C 1
ATOM 666 O O . SER A 1 85 ? 17.454 -7.209 -1.843 1.00 53.47 85 SER A O 1
ATOM 668 N N . ASP A 1 86 ? 19.507 -7.533 -0.990 1.00 56.59 86 ASP A N 1
ATOM 669 C CA . ASP A 1 86 ? 19.180 -7.312 0.407 1.00 56.59 86 ASP A CA 1
ATOM 670 C C . ASP A 1 86 ? 18.686 -5.877 0.635 1.00 56.59 86 ASP A C 1
ATOM 672 O O . ASP A 1 86 ? 17.694 -5.666 1.325 1.00 56.59 86 ASP A O 1
ATOM 676 N N . ALA A 1 87 ? 19.276 -4.887 -0.043 1.00 56.06 87 ALA A N 1
ATOM 677 C CA . ALA A 1 87 ? 18.869 -3.487 0.077 1.00 56.06 87 ALA A CA 1
ATOM 678 C C . ALA A 1 87 ? 17.466 -3.222 -0.501 1.00 56.06 87 ALA A C 1
ATOM 680 O O . ALA A 1 87 ? 16.742 -2.367 0.011 1.00 56.06 87 ALA A O 1
ATOM 681 N N . ILE A 1 88 ? 17.056 -3.959 -1.543 1.00 54.06 88 ILE A N 1
ATOM 682 C CA . ILE A 1 88 ? 15.686 -3.865 -2.071 1.00 54.06 88 ILE A CA 1
ATOM 683 C C . ILE A 1 88 ? 14.703 -4.597 -1.168 1.00 54.06 88 ILE A C 1
ATOM 685 O O . ILE A 1 88 ? 13.607 -4.094 -0.948 1.00 54.06 88 ILE A O 1
ATOM 689 N N . VAL A 1 89 ? 15.067 -5.773 -0.654 1.00 60.78 89 VAL A N 1
ATOM 690 C CA . VAL A 1 89 ? 14.209 -6.519 0.274 1.00 60.78 89 VAL A CA 1
ATOM 691 C C . VAL A 1 89 ? 13.906 -5.668 1.506 1.00 60.78 89 VAL A C 1
ATOM 693 O O . VAL A 1 89 ? 12.748 -5.584 1.903 1.00 60.78 89 VAL A O 1
ATOM 696 N N . GLU A 1 90 ? 14.895 -4.962 2.052 1.00 62.12 90 GLU A N 1
ATOM 697 C CA . GLU A 1 90 ? 14.670 -4.039 3.167 1.00 62.12 90 GLU A CA 1
ATOM 698 C C . GLU A 1 90 ? 13.830 -2.818 2.759 1.00 62.12 90 GLU A C 1
ATOM 700 O O . GLU A 1 90 ? 12.877 -2.481 3.457 1.00 62.12 90 GLU A O 1
ATOM 705 N N . ALA A 1 91 ? 14.086 -2.202 1.600 1.00 57.78 91 ALA A N 1
ATOM 706 C CA . ALA A 1 91 ? 13.264 -1.089 1.110 1.00 57.78 91 ALA A CA 1
ATOM 707 C C . ALA A 1 91 ? 11.799 -1.494 0.848 1.00 57.78 91 ALA A C 1
ATOM 709 O O . ALA A 1 91 ? 10.886 -0.733 1.158 1.00 57.78 91 ALA A O 1
ATOM 710 N N . ARG A 1 92 ? 11.566 -2.706 0.328 1.00 58.25 92 ARG A N 1
ATOM 711 C CA . ARG A 1 92 ? 10.230 -3.286 0.135 1.00 58.25 92 ARG A CA 1
ATOM 712 C C . ARG A 1 92 ? 9.558 -3.600 1.460 1.00 58.25 92 ARG A C 1
ATOM 714 O O . ARG A 1 92 ? 8.398 -3.269 1.611 1.00 58.25 92 ARG A O 1
ATOM 721 N N . LYS A 1 93 ? 10.269 -4.173 2.436 1.00 61.88 93 LYS A N 1
ATOM 722 C CA . LYS A 1 93 ? 9.721 -4.394 3.784 1.00 61.88 93 LYS A CA 1
ATOM 723 C C . LYS A 1 93 ? 9.308 -3.083 4.451 1.00 61.88 93 LYS A C 1
ATOM 725 O O . LYS A 1 93 ? 8.323 -3.072 5.180 1.00 61.88 93 LYS A O 1
ATOM 730 N N . ILE A 1 94 ? 10.049 -1.998 4.220 1.00 59.97 94 ILE A N 1
ATOM 731 C CA . ILE A 1 94 ? 9.714 -0.661 4.731 1.00 59.97 94 ILE A CA 1
ATOM 732 C C . ILE A 1 94 ? 8.459 -0.116 4.031 1.00 59.97 94 ILE A C 1
ATOM 734 O O . ILE A 1 94 ? 7.515 0.261 4.716 1.00 59.97 94 ILE A O 1
ATOM 738 N N . ASP A 1 95 ? 8.404 -0.143 2.695 1.00 63.06 95 ASP A N 1
ATOM 739 C CA . ASP A 1 95 ? 7.236 0.326 1.929 1.00 63.06 95 ASP A CA 1
ATOM 740 C C . ASP A 1 95 ? 5.980 -0.515 2.209 1.00 63.06 95 ASP A C 1
ATOM 742 O O . ASP A 1 95 ? 4.903 0.022 2.460 1.00 63.06 95 ASP A O 1
ATOM 746 N N . GLU A 1 96 ? 6.125 -1.840 2.262 1.00 60.88 96 GLU A N 1
ATOM 747 C CA . GLU A 1 96 ? 5.059 -2.755 2.656 1.00 60.88 96 GLU A CA 1
ATOM 748 C C . GLU A 1 96 ? 4.623 -2.481 4.093 1.00 60.88 96 GLU A C 1
ATOM 750 O O . GLU A 1 96 ? 3.430 -2.456 4.345 1.00 60.88 96 GLU A O 1
ATOM 755 N N . ARG A 1 97 ? 5.528 -2.210 5.041 1.00 60.06 97 ARG A N 1
ATOM 756 C CA . ARG A 1 97 ? 5.143 -1.849 6.415 1.00 60.06 97 ARG A CA 1
ATOM 757 C C . ARG A 1 97 ? 4.318 -0.561 6.466 1.00 60.06 97 ARG A C 1
ATOM 759 O O . ARG A 1 97 ? 3.342 -0.530 7.214 1.00 60.06 97 ARG A O 1
ATOM 766 N N . ASP A 1 98 ? 4.690 0.451 5.687 1.00 58.81 98 ASP A N 1
ATOM 767 C CA . ASP A 1 98 ? 4.042 1.768 5.697 1.00 58.81 98 ASP A CA 1
ATOM 768 C C . ASP A 1 98 ? 2.711 1.784 4.917 1.00 58.81 98 ASP A C 1
ATOM 770 O O . ASP A 1 98 ? 1.794 2.516 5.289 1.00 58.81 98 ASP A O 1
ATOM 774 N N . ASN A 1 99 ? 2.557 0.931 3.894 1.00 59.06 99 ASN A N 1
ATOM 775 C CA . ASN A 1 99 ? 1.323 0.783 3.107 1.00 59.06 99 ASN A CA 1
ATOM 776 C C . ASN A 1 99 ? 0.465 -0.443 3.478 1.00 59.06 99 ASN A C 1
ATOM 778 O O . ASN A 1 99 ? -0.597 -0.656 2.880 1.00 59.06 99 ASN A O 1
ATOM 782 N N . ARG A 1 100 ? 0.875 -1.276 4.444 1.00 70.00 100 ARG A N 1
ATOM 783 C CA . ARG A 1 100 ? 0.107 -2.471 4.824 1.00 70.00 100 ARG A CA 1
ATOM 784 C C . ARG A 1 100 ? -1.187 -2.070 5.513 1.00 70.00 100 ARG A C 1
ATOM 786 O O . ARG A 1 100 ? -1.197 -1.499 6.602 1.00 70.00 100 ARG A O 1
ATOM 793 N N . VAL A 1 101 ? -2.301 -2.493 4.920 1.00 70.06 101 VAL A N 1
ATOM 794 C CA . VAL A 1 101 ? -3.587 -2.529 5.615 1.00 70.06 101 VAL A CA 1
ATOM 795 C C . VAL A 1 101 ? -3.451 -3.517 6.771 1.00 70.06 101 VAL A C 1
ATOM 797 O O . VAL A 1 101 ? -3.286 -4.717 6.555 1.00 70.06 101 VAL A O 1
ATOM 800 N N . SER A 1 102 ? -3.486 -3.007 8.002 1.00 78.12 102 SER A N 1
ATOM 801 C CA . SER A 1 102 ? -3.403 -3.830 9.210 1.00 78.12 102 SER A CA 1
ATOM 802 C C . SER A 1 102 ? -4.513 -4.882 9.244 1.00 78.12 102 SER A C 1
ATOM 804 O O . SER A 1 102 ? -5.598 -4.695 8.682 1.00 78.12 102 SER A O 1
ATOM 806 N N . SER A 1 103 ? -4.274 -6.009 9.907 1.00 85.81 103 SER A N 1
ATOM 807 C CA . SER A 1 103 ? -5.339 -6.994 10.120 1.00 85.81 103 SER A CA 1
ATOM 808 C C . SER A 1 103 ? -6.389 -6.457 11.105 1.00 85.81 103 SER A C 1
ATOM 810 O O . SER A 1 103 ? -6.156 -5.497 11.847 1.00 85.81 103 SER A O 1
ATOM 812 N N . ARG A 1 104 ? -7.581 -7.070 11.139 1.00 86.50 104 ARG A N 1
ATOM 813 C CA . ARG A 1 104 ? -8.615 -6.714 12.131 1.00 86.50 104 ARG A CA 1
ATOM 814 C C . ARG A 1 104 ? -8.091 -6.904 13.559 1.00 86.50 104 ARG A C 1
ATOM 816 O O . ARG A 1 104 ? -8.375 -6.077 14.417 1.00 86.50 104 ARG A O 1
ATOM 823 N N . GLN A 1 105 ? -7.306 -7.954 13.781 1.00 87.19 105 GLN A N 1
ATOM 824 C CA . GLN A 1 105 ? -6.694 -8.305 15.059 1.00 87.19 105 GLN A CA 1
ATOM 825 C C . GLN A 1 105 ? -5.643 -7.273 15.476 1.00 87.19 105 GLN A C 1
ATOM 827 O O . GLN A 1 105 ? -5.664 -6.811 16.611 1.00 87.19 105 GLN A O 1
ATOM 832 N N . GLU A 1 106 ? -4.775 -6.854 14.551 1.00 87.88 106 GLU A N 1
ATOM 833 C CA . GLU A 1 106 ? -3.767 -5.816 14.806 1.00 87.88 106 GLU A CA 1
ATOM 834 C C . GLU A 1 106 ? -4.421 -4.478 15.173 1.00 87.88 106 GLU A C 1
ATOM 836 O O . GLU A 1 106 ? -4.016 -3.838 16.143 1.00 87.88 106 GLU A O 1
ATOM 841 N N . ARG A 1 107 ? -5.481 -4.079 14.454 1.00 91.94 107 ARG A N 1
ATOM 842 C CA . ARG A 1 107 ? -6.254 -2.877 14.807 1.00 91.94 107 ARG A CA 1
ATOM 843 C C . ARG A 1 107 ? -6.907 -2.994 16.179 1.00 91.94 107 ARG A C 1
ATOM 845 O O . ARG A 1 107 ? -6.880 -2.030 16.936 1.00 91.94 107 ARG A O 1
ATOM 852 N N . ALA A 1 108 ? -7.484 -4.152 16.500 1.00 91.81 108 ALA A N 1
ATOM 853 C CA . ALA A 1 108 ? -8.136 -4.371 17.786 1.00 91.81 108 ALA A CA 1
ATOM 854 C C . ALA A 1 108 ? -7.132 -4.308 18.947 1.00 91.81 108 ALA A C 1
ATOM 856 O O . ALA A 1 108 ? -7.401 -3.642 19.943 1.00 91.81 108 ALA A O 1
ATOM 857 N N . ALA A 1 109 ? -5.957 -4.926 18.797 1.00 92.88 109 ALA A N 1
ATOM 858 C CA . ALA A 1 109 ? -4.888 -4.864 19.792 1.00 92.88 109 ALA A CA 1
ATOM 859 C C . ALA A 1 109 ? -4.407 -3.421 20.015 1.00 92.88 109 ALA A C 1
ATOM 861 O O . ALA A 1 109 ? -4.308 -2.972 21.155 1.00 92.88 109 ALA A O 1
ATOM 862 N N . PHE A 1 110 ? -4.193 -2.664 18.933 1.00 93.44 110 PHE A N 1
ATOM 863 C CA . PHE A 1 110 ? -3.822 -1.253 19.026 1.00 93.44 110 PHE A CA 1
ATOM 864 C C . PHE A 1 110 ? -4.886 -0.423 19.760 1.00 93.44 110 PHE A C 1
ATOM 866 O O . PHE A 1 110 ? -4.568 0.276 20.719 1.00 93.44 110 PHE A O 1
ATOM 873 N N . LEU A 1 111 ? -6.157 -0.525 19.360 1.00 93.88 111 LEU A N 1
ATOM 874 C CA . LEU A 1 111 ? -7.241 0.227 20.002 1.00 93.88 111 LEU A CA 1
ATOM 875 C C . LEU A 1 111 ? -7.421 -0.162 21.475 1.00 93.88 111 LEU A C 1
ATOM 877 O O . LEU A 1 111 ? -7.677 0.713 22.296 1.00 93.88 111 LEU A O 1
ATOM 881 N N . THR A 1 112 ? -7.228 -1.439 21.818 1.00 94.19 112 THR A N 1
ATOM 882 C CA . THR A 1 112 ? -7.251 -1.908 23.213 1.00 94.19 112 THR A CA 1
ATOM 883 C C . THR A 1 112 ? -6.134 -1.243 24.014 1.00 94.19 112 THR A C 1
ATOM 885 O O . THR A 1 112 ? -6.407 -0.663 25.060 1.00 94.19 112 THR A O 1
ATOM 888 N N . SER A 1 113 ? -4.910 -1.195 23.474 1.00 95.31 113 SER A N 1
ATOM 889 C CA . SER A 1 113 ? -3.792 -0.521 24.149 1.00 95.31 113 SER A CA 1
ATOM 890 C C . SER A 1 113 ? -4.041 0.978 24.374 1.00 95.31 113 SER A C 1
ATOM 892 O O . SER A 1 113 ? -3.758 1.494 25.450 1.00 95.31 113 SER A O 1
ATOM 894 N N . VAL A 1 114 ? -4.648 1.677 23.404 1.00 94.56 114 VAL A N 1
ATOM 895 C CA . VAL A 1 114 ? -5.023 3.098 23.542 1.00 94.56 114 VAL A CA 1
ATOM 896 C C . VAL A 1 114 ? -6.127 3.292 24.581 1.00 94.56 114 VAL A C 1
ATOM 898 O O . VAL A 1 114 ? -6.113 4.276 25.312 1.00 94.56 114 VAL A O 1
ATOM 901 N N . PHE A 1 115 ? -7.097 2.381 24.645 1.00 90.88 115 PHE A N 1
ATOM 902 C CA . PHE A 1 115 ? -8.181 2.420 25.626 1.00 90.88 115 PHE A CA 1
ATOM 903 C C . PHE A 1 115 ? -7.677 2.202 27.067 1.00 90.88 115 PHE A C 1
ATOM 905 O O . PHE A 1 115 ? -8.151 2.871 27.997 1.00 90.88 115 PHE A O 1
ATOM 912 N N . GLU A 1 116 ? -6.703 1.307 27.245 1.00 93.69 116 GLU A N 1
ATOM 913 C CA . GLU A 1 116 ? -6.100 0.956 28.537 1.00 93.69 116 GLU A CA 1
ATOM 914 C C . GLU A 1 116 ? -5.082 1.990 29.041 1.00 93.69 116 GLU A C 1
ATOM 916 O O . GLU A 1 116 ? -4.930 2.153 30.251 1.00 93.69 116 GLU A O 1
ATOM 921 N N . ASP A 1 117 ? -4.425 2.732 28.145 1.00 94.94 117 ASP A N 1
ATOM 922 C CA . ASP A 1 117 ? -3.439 3.748 28.516 1.00 94.94 117 ASP A CA 1
ATOM 923 C C . ASP A 1 117 ? -4.094 4.954 29.218 1.00 94.94 117 ASP A C 1
ATOM 925 O O . ASP A 1 117 ? -4.683 5.845 28.598 1.00 94.94 117 ASP A O 1
ATOM 929 N N . THR A 1 118 ? -3.958 5.007 30.546 1.00 92.88 118 THR A N 1
ATOM 930 C CA . THR A 1 118 ? -4.490 6.086 31.390 1.00 92.88 118 THR A CA 1
ATOM 931 C C . THR A 1 118 ? -3.767 7.419 31.218 1.00 92.88 118 THR A C 1
ATOM 933 O O . THR A 1 118 ? -4.261 8.429 31.716 1.00 92.88 118 THR A O 1
ATOM 936 N N . SER A 1 119 ? -2.614 7.447 30.539 1.00 94.31 119 SER A N 1
ATOM 937 C CA . SER A 1 119 ? -1.913 8.696 30.222 1.00 94.31 119 SER A CA 1
ATOM 938 C C . SER A 1 119 ? -2.571 9.465 29.071 1.00 94.31 119 SER A C 1
ATOM 940 O O . SER A 1 119 ? -2.397 10.680 28.957 1.00 94.31 119 SER A O 1
ATOM 942 N N . GLN A 1 120 ? -3.368 8.784 28.241 1.00 91.38 120 GLN A N 1
ATOM 943 C CA . GLN A 1 120 ? -4.085 9.410 27.137 1.00 91.38 120 GLN A CA 1
ATOM 944 C C . GLN A 1 120 ? -5.290 10.210 27.621 1.00 91.38 120 GLN A C 1
ATOM 946 O O . GLN A 1 120 ? -5.961 9.878 28.603 1.00 91.38 120 GLN A O 1
ATOM 951 N N . ILE A 1 121 ? -5.641 11.236 26.846 1.00 95.06 121 ILE A N 1
ATOM 952 C CA . ILE A 1 121 ? -6.869 11.993 27.074 1.00 95.06 121 ILE A CA 1
ATOM 953 C C . ILE A 1 121 ? -8.090 11.069 27.000 1.00 95.06 121 ILE A C 1
ATOM 955 O O . ILE A 1 121 ? -8.202 10.208 26.124 1.00 95.06 121 ILE A O 1
ATOM 959 N N . ILE A 1 122 ? -9.059 11.285 27.890 1.00 94.50 122 ILE A N 1
ATOM 960 C CA . ILE A 1 122 ? -10.230 10.404 27.995 1.00 94.50 122 ILE A CA 1
ATOM 961 C C . ILE A 1 122 ? -11.030 10.308 26.688 1.00 94.50 122 ILE A C 1
ATOM 963 O O . ILE A 1 122 ? -11.550 9.246 26.359 1.00 94.50 122 ILE A O 1
ATOM 967 N N . GLY A 1 123 ? -11.060 11.381 25.890 1.00 94.75 123 GLY A N 1
ATOM 968 C CA . GLY A 1 123 ? -11.715 11.386 24.581 1.00 94.75 123 GLY A CA 1
ATOM 969 C C . GLY A 1 123 ? -11.082 10.420 23.574 1.00 94.75 123 GLY A C 1
ATOM 970 O O . GLY A 1 123 ? -11.802 9.771 22.819 1.00 94.75 123 GLY A O 1
ATOM 971 N N . ALA A 1 124 ? -9.754 10.266 23.586 1.00 92.69 124 ALA A N 1
ATOM 972 C CA . ALA A 1 124 ? -9.064 9.307 22.723 1.00 92.69 124 ALA A CA 1
ATOM 973 C C . ALA A 1 124 ? -9.411 7.866 23.122 1.00 92.69 124 ALA A C 1
ATOM 975 O O . ALA A 1 124 ? -9.697 7.035 22.262 1.00 92.69 124 ALA A O 1
ATOM 976 N N . ARG A 1 125 ? -9.482 7.607 24.432 1.00 96.31 125 ARG A N 1
ATOM 977 C CA . ARG A 1 125 ? -9.843 6.303 25.001 1.00 96.31 125 ARG A CA 1
ATOM 978 C C . ARG A 1 125 ? -11.286 5.914 24.676 1.00 96.31 125 ARG A C 1
ATOM 980 O O . ARG A 1 125 ? -11.537 4.804 24.217 1.00 96.31 125 ARG A O 1
ATOM 987 N N . LEU A 1 126 ? -12.228 6.847 24.833 1.00 95.62 126 LEU A N 1
ATOM 988 C CA . LEU A 1 126 ? -13.634 6.641 24.461 1.00 95.62 126 LEU A CA 1
ATOM 989 C C . LEU A 1 126 ? -13.792 6.373 22.962 1.00 95.62 126 LEU A C 1
ATOM 991 O O . LEU A 1 126 ? -14.555 5.494 22.570 1.00 95.62 126 LEU A O 1
ATOM 995 N N . LYS A 1 127 ? -13.039 7.089 22.120 1.00 95.81 127 LYS A N 1
ATOM 996 C CA . LYS A 1 127 ? -13.053 6.864 20.673 1.00 95.81 127 LYS A CA 1
ATOM 997 C C . LYS A 1 127 ? -12.487 5.493 20.307 1.00 95.81 127 LYS A C 1
ATOM 999 O O . LYS A 1 127 ? -13.033 4.835 19.428 1.00 95.81 127 LYS A O 1
ATOM 1004 N N . ALA A 1 128 ? -11.433 5.045 20.987 1.00 94.81 128 ALA A N 1
ATOM 1005 C CA . ALA A 1 128 ? -10.883 3.711 20.779 1.00 94.81 128 ALA A CA 1
ATOM 1006 C C . ALA A 1 128 ? -11.900 2.612 21.133 1.00 94.81 128 ALA A C 1
ATOM 1008 O O . ALA A 1 128 ? -12.090 1.684 20.346 1.00 94.81 128 ALA A O 1
ATOM 1009 N N . ALA A 1 129 ? -12.615 2.766 22.252 1.00 93.56 129 ALA A N 1
ATOM 1010 C CA . ALA A 1 129 ? -13.695 1.864 22.648 1.00 93.56 129 ALA A CA 1
ATOM 1011 C C . ALA A 1 129 ? -14.864 1.856 21.641 1.00 93.56 129 ALA A C 1
ATOM 1013 O O . ALA A 1 129 ? -15.307 0.786 21.228 1.00 93.56 129 ALA A O 1
ATOM 1014 N N . ASP A 1 130 ? -15.322 3.025 21.173 1.00 94.44 130 ASP A N 1
ATOM 1015 C CA . ASP A 1 130 ? -16.365 3.122 20.134 1.00 94.44 130 ASP A CA 1
ATOM 1016 C C . ASP A 1 130 ? -15.944 2.403 18.842 1.00 94.44 130 ASP A C 1
ATOM 1018 O O . ASP A 1 130 ? -16.710 1.639 18.254 1.00 94.44 130 ASP A O 1
ATOM 1022 N N . MET A 1 131 ? -14.694 2.590 18.409 1.00 94.38 131 MET A N 1
ATOM 1023 C CA . MET A 1 131 ? -14.176 1.919 17.216 1.00 94.38 131 MET A CA 1
ATOM 1024 C C . MET A 1 131 ? -14.094 0.399 17.391 1.00 94.38 131 MET A C 1
ATOM 1026 O O . MET A 1 131 ? -14.412 -0.319 16.442 1.00 94.38 131 MET A O 1
ATOM 1030 N N . LEU A 1 132 ? -13.738 -0.103 18.578 1.00 93.44 132 LEU A N 1
ATOM 1031 C CA . LEU A 1 132 ? -13.772 -1.538 18.881 1.00 93.44 132 LEU A CA 1
ATOM 1032 C C . LEU A 1 132 ? -15.192 -2.105 18.763 1.00 93.44 132 LEU A C 1
ATOM 1034 O O . LEU A 1 132 ? -15.395 -3.082 18.043 1.00 93.44 132 LEU A O 1
ATOM 1038 N N . ASN A 1 133 ? -16.180 -1.449 19.365 1.00 92.31 133 ASN A N 1
ATOM 1039 C CA . ASN A 1 133 ? -17.582 -1.875 19.300 1.00 92.31 133 ASN A CA 1
ATOM 1040 C C . ASN A 1 133 ? -18.106 -1.900 17.850 1.00 92.31 133 ASN A C 1
ATOM 1042 O O . ASN A 1 133 ? -18.760 -2.852 17.417 1.00 92.31 133 ASN A O 1
ATOM 1046 N N . ARG A 1 134 ? -17.758 -0.886 17.039 1.00 90.62 134 ARG A N 1
ATOM 1047 C CA . ARG A 1 134 ? -18.065 -0.871 15.594 1.00 90.62 134 ARG A CA 1
ATOM 1048 C C . ARG A 1 134 ? -17.379 -2.011 14.849 1.00 90.62 134 ARG A C 1
ATOM 1050 O O . ARG A 1 134 ? -17.970 -2.587 13.942 1.00 90.62 134 ARG A O 1
ATOM 1057 N N . MET A 1 135 ? -16.139 -2.337 15.215 1.00 90.06 135 MET A N 1
ATOM 1058 C CA . MET A 1 135 ? -15.395 -3.436 14.604 1.00 90.06 135 MET A CA 1
ATOM 1059 C C . MET A 1 135 ? -16.003 -4.803 14.918 1.00 90.06 135 MET A C 1
ATOM 1061 O O . MET A 1 135 ? -15.881 -5.695 14.076 1.00 90.06 135 MET A O 1
ATOM 1065 N N . TYR A 1 136 ? -16.610 -4.999 16.091 1.00 89.25 136 TYR A N 1
ATOM 1066 C CA . TYR A 1 136 ? -17.266 -6.254 16.480 1.00 89.25 136 TYR A CA 1
ATOM 1067 C C . TYR A 1 136 ? -18.743 -6.339 16.087 1.00 89.25 136 TYR A C 1
ATOM 1069 O O . TYR A 1 136 ? -19.272 -7.445 16.006 1.00 89.25 136 TYR A O 1
ATOM 1077 N N . GLY A 1 137 ? -19.356 -5.217 15.704 1.00 87.62 137 GLY A N 1
ATOM 1078 C CA . GLY A 1 137 ? -20.765 -5.175 15.316 1.00 87.62 137 GLY A CA 1
ATOM 1079 C C . GLY A 1 137 ? -21.708 -5.102 16.517 1.00 87.62 137 GLY A C 1
ATOM 1080 O O . GLY A 1 137 ? -22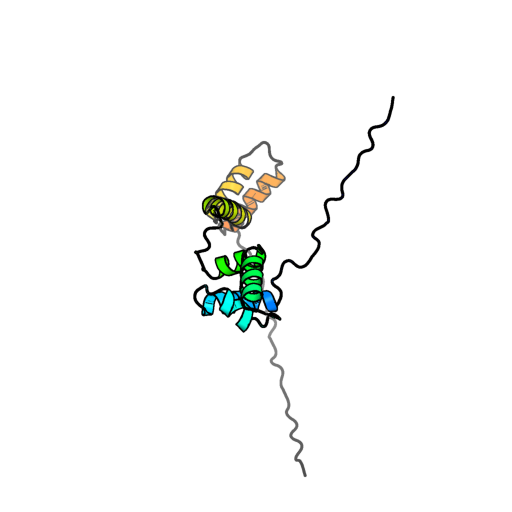.875 -5.461 16.395 1.00 87.62 137 GLY A O 1
ATOM 1081 N N . ASP A 1 138 ? -21.220 -4.620 17.662 1.00 89.75 138 ASP A N 1
ATOM 1082 C CA . ASP A 1 138 ? -22.017 -4.476 18.886 1.00 89.75 138 ASP A CA 1
ATOM 1083 C C . ASP A 1 138 ? -23.062 -3.353 18.763 1.00 89.75 138 ASP A C 1
ATOM 1085 O O . ASP A 1 138 ? -24.054 -3.319 19.493 1.00 89.75 138 ASP A O 1
ATOM 1089 N N . TYR A 1 139 ? -22.873 -2.441 17.802 1.00 83.19 139 TYR A N 1
ATOM 1090 C CA . TYR A 1 139 ? -23.855 -1.418 17.461 1.00 83.19 139 TYR A CA 1
ATOM 1091 C C . TYR A 1 139 ? -24.907 -1.941 16.488 1.00 83.19 139 TYR A C 1
ATOM 1093 O O . TYR A 1 139 ? -24.597 -2.404 15.390 1.00 83.19 139 TYR A O 1
ATOM 1101 N N . LYS A 1 140 ? -26.174 -1.746 16.854 1.00 80.25 140 LYS A N 1
ATOM 1102 C CA . LYS A 1 140 ? -27.310 -1.860 15.939 1.00 80.25 140 LYS A CA 1
ATOM 1103 C C . LYS A 1 140 ? -27.727 -0.468 15.486 1.00 80.25 140 LYS A C 1
ATOM 1105 O O . LYS A 1 140 ? -27.890 0.428 16.309 1.00 80.25 140 LYS A O 1
ATOM 1110 N N . ILE A 1 141 ? -27.896 -0.301 14.179 1.00 76.75 141 ILE A N 1
ATOM 1111 C CA . ILE A 1 141 ? -28.458 0.913 13.587 1.00 76.75 141 ILE A CA 1
ATOM 1112 C C . ILE A 1 141 ? -29.827 0.533 13.040 1.00 76.75 141 ILE A C 1
ATOM 1114 O O . ILE A 1 141 ? -29.922 -0.260 12.105 1.00 76.75 141 ILE A O 1
ATOM 1118 N N . GLU A 1 142 ? -30.881 1.082 13.634 1.00 80.12 142 GLU A N 1
ATOM 1119 C CA . GLU A 1 142 ? -32.228 0.964 13.086 1.00 80.12 142 GLU A CA 1
ATOM 1120 C C . GLU A 1 142 ? -32.428 2.044 12.021 1.00 80.12 142 GLU A C 1
ATOM 1122 O O . GLU A 1 142 ? -32.179 3.226 12.262 1.00 80.12 142 GLU A O 1
ATOM 1127 N N . ALA A 1 143 ? -32.841 1.635 10.822 1.00 76.31 143 ALA A N 1
ATOM 1128 C CA . ALA A 1 143 ? -33.130 2.542 9.722 1.00 76.31 143 ALA A CA 1
ATOM 1129 C C . ALA A 1 143 ? -34.630 2.518 9.418 1.00 76.31 143 ALA A C 1
ATOM 1131 O O . ALA A 1 143 ? -35.171 1.499 8.985 1.00 76.31 143 ALA A O 1
ATOM 1132 N N . THR A 1 144 ? -35.299 3.653 9.612 1.00 78.88 144 THR A N 1
ATOM 1133 C CA . THR A 1 144 ? -36.697 3.831 9.210 1.00 78.88 144 THR A CA 1
ATOM 1134 C C . THR A 1 144 ? -36.741 4.160 7.722 1.00 78.88 144 THR A C 1
ATOM 1136 O O . THR A 1 144 ? -36.386 5.261 7.306 1.00 78.88 144 THR A O 1
ATOM 1139 N N . LEU A 1 145 ? -37.154 3.197 6.901 1.00 78.06 145 LEU A N 1
ATOM 1140 C CA . LEU A 1 145 ? -37.318 3.402 5.464 1.00 78.06 145 LEU A CA 1
ATOM 1141 C C . LEU A 1 145 ? -38.689 4.030 5.192 1.00 78.06 145 LEU A C 1
ATOM 1143 O O . LEU A 1 145 ? -39.724 3.407 5.434 1.00 78.06 145 LEU A O 1
ATOM 1147 N N . ALA A 1 146 ? -38.704 5.250 4.655 1.00 75.62 146 ALA A N 1
ATOM 1148 C CA . ALA A 1 146 ? -39.915 5.818 4.079 1.00 75.62 146 ALA A CA 1
ATOM 1149 C C . ALA A 1 146 ? -40.252 5.035 2.799 1.00 75.62 146 ALA A C 1
ATOM 1151 O O . ALA A 1 146 ? -39.502 5.073 1.823 1.00 75.62 146 ALA A O 1
ATOM 1152 N N . LYS A 1 147 ? -41.364 4.291 2.806 1.00 69.62 147 LYS A N 1
ATOM 1153 C CA . LYS A 1 147 ? -41.902 3.650 1.599 1.00 69.62 147 LYS A CA 1
ATOM 1154 C C . LYS A 1 147 ? -42.413 4.741 0.663 1.00 69.62 147 LYS A C 1
ATOM 1156 O O . LYS A 1 147 ? -43.542 5.197 0.800 1.00 69.62 147 LYS A O 1
ATOM 1161 N N . GLN A 1 148 ? -41.576 5.161 -0.271 1.00 74.94 148 GLN A N 1
ATOM 1162 C CA . GLN A 1 148 ? -42.008 5.967 -1.400 1.00 74.94 148 GLN A CA 1
ATOM 1163 C C . GLN A 1 148 ? -42.175 5.019 -2.586 1.00 74.94 148 GLN A C 1
ATOM 1165 O O . GLN A 1 148 ? -41.225 4.347 -2.989 1.00 74.94 148 GLN A O 1
ATOM 1170 N N . GLU A 1 149 ? -43.403 4.886 -3.082 1.00 74.44 149 GLU A N 1
ATOM 1171 C CA . GLU A 1 149 ? -43.684 4.042 -4.240 1.00 74.44 149 GLU A CA 1
ATOM 1172 C C . GLU A 1 149 ? -42.958 4.614 -5.462 1.00 74.44 149 GLU A C 1
ATOM 1174 O O . GLU A 1 149 ? -43.176 5.759 -5.861 1.00 74.44 149 GLU A O 1
ATOM 1179 N N . VAL A 1 150 ? -42.045 3.827 -6.033 1.00 79.56 150 VAL A N 1
ATOM 1180 C CA . VAL A 1 150 ? -41.305 4.209 -7.237 1.00 79.56 150 VAL A CA 1
ATOM 1181 C C . VAL A 1 150 ? -42.254 4.083 -8.428 1.00 79.56 150 VAL A C 1
ATOM 1183 O O . VAL A 1 150 ? -42.574 2.973 -8.848 1.00 79.56 150 VAL A O 1
ATOM 1186 N N . GLN A 1 151 ? -42.715 5.210 -8.978 1.00 81.19 151 GLN A N 1
ATOM 1187 C CA . GLN A 1 151 ? -43.470 5.203 -10.232 1.00 81.19 151 GLN A CA 1
ATOM 1188 C C . GLN A 1 151 ? -42.518 4.992 -11.412 1.00 81.19 151 GLN A C 1
ATOM 1190 O O . GLN A 1 151 ? -41.579 5.762 -11.616 1.00 81.19 151 GLN A O 1
ATOM 1195 N N . MET A 1 152 ? -42.769 3.942 -12.195 1.00 81.12 152 MET A N 1
ATOM 1196 C CA . MET A 1 152 ? -42.036 3.693 -13.434 1.00 81.12 152 MET A CA 1
ATOM 1197 C C . MET A 1 152 ? -42.414 4.752 -14.481 1.00 81.12 152 MET A C 1
ATOM 1199 O O . MET A 1 152 ? -43.606 4.986 -14.694 1.00 81.12 152 MET A O 1
ATOM 1203 N N . PRO A 1 153 ? -41.441 5.382 -15.162 1.00 85.56 153 PRO A N 1
ATOM 1204 C CA . PRO A 1 153 ? -41.739 6.343 -16.213 1.00 85.56 153 PRO A CA 1
ATOM 1205 C C . PRO A 1 153 ? -42.400 5.634 -17.399 1.00 85.56 153 PRO A C 1
ATOM 1207 O O . PRO A 1 153 ? -41.865 4.667 -17.943 1.00 85.56 153 PRO A O 1
ATOM 1210 N N . VAL A 1 154 ? -43.565 6.130 -17.811 1.00 86.25 154 VAL A N 1
ATOM 1211 C CA . VAL A 1 154 ? -44.252 5.664 -19.019 1.00 86.25 154 VAL A CA 1
ATOM 1212 C C . VAL A 1 154 ? -43.663 6.400 -20.218 1.00 86.25 154 VAL A C 1
ATOM 1214 O O . VAL A 1 154 ? -43.709 7.628 -20.285 1.00 86.25 154 VAL A O 1
ATOM 1217 N N . ILE A 1 155 ? -43.093 5.653 -21.164 1.00 86.56 155 ILE A N 1
ATOM 1218 C CA . ILE A 1 155 ? -42.555 6.207 -22.410 1.00 86.56 155 ILE A CA 1
ATOM 1219 C C . ILE A 1 155 ? -43.610 6.037 -23.502 1.00 86.56 155 ILE A C 1
ATOM 1221 O O . ILE A 1 155 ? -43.960 4.916 -23.867 1.00 86.56 155 ILE A O 1
ATOM 1225 N N . HIS A 1 156 ? -44.097 7.154 -24.037 1.00 85.00 156 HIS A N 1
ATOM 1226 C CA . HIS A 1 156 ? -44.964 7.163 -25.211 1.00 85.00 156 HIS A CA 1
ATOM 1227 C C . HIS A 1 156 ? -44.113 7.268 -26.479 1.00 85.00 156 HIS A C 1
ATOM 1229 O O . HIS A 1 156 ? -43.344 8.216 -26.640 1.00 85.00 156 HIS A O 1
ATOM 1235 N N . PHE A 1 157 ? -44.260 6.304 -27.386 1.00 81.50 157 PHE A N 1
ATOM 1236 C CA . PHE A 1 157 ? -43.651 6.360 -28.711 1.00 81.50 157 PHE A CA 1
ATOM 1237 C C . PHE A 1 157 ? -44.650 6.963 -29.698 1.00 81.50 157 PHE A C 1
ATOM 1239 O O . PHE A 1 157 ? -45.683 6.360 -29.979 1.00 81.50 157 PHE A O 1
ATOM 1246 N N . ASN A 1 158 ? -44.331 8.141 -30.232 1.00 79.12 158 ASN A N 1
ATOM 1247 C CA . ASN A 1 158 ? -45.057 8.708 -31.364 1.00 79.12 158 ASN A CA 1
ATOM 1248 C C . ASN A 1 158 ? -44.424 8.180 -32.649 1.00 79.12 158 ASN A C 1
ATOM 1250 O O . ASN A 1 158 ? -43.339 8.611 -33.043 1.00 79.12 158 ASN A O 1
ATOM 1254 N N . LEU A 1 159 ? -45.092 7.220 -33.280 1.00 77.88 159 LEU A N 1
ATOM 1255 C CA . LEU A 1 159 ? -44.746 6.774 -34.621 1.00 77.88 159 LEU A CA 1
ATOM 1256 C C . LEU A 1 159 ? -45.355 7.780 -35.599 1.00 77.88 159 LEU A C 1
ATOM 1258 O O . LEU A 1 159 ? -46.569 7.838 -35.759 1.00 77.88 159 LEU A O 1
ATOM 1262 N N . SER A 1 160 ? -44.509 8.622 -36.192 1.00 76.00 160 SER A N 1
ATOM 1263 C CA . SER A 1 160 ? -44.893 9.377 -37.382 1.00 76.00 160 SER A CA 1
ATOM 1264 C C . SER A 1 160 ? -44.748 8.433 -38.562 1.00 76.00 160 SER A C 1
ATOM 1266 O O . SER A 1 160 ? -43.626 8.006 -38.855 1.00 76.00 160 SER A O 1
ATOM 1268 N N . ASP A 1 161 ? -45.856 8.110 -39.223 1.00 73.50 161 ASP A N 1
ATOM 1269 C CA . ASP A 1 161 ? -45.800 7.449 -40.521 1.00 73.50 161 ASP A CA 1
ATOM 1270 C C . ASP A 1 161 ? -45.032 8.379 -41.469 1.00 73.50 161 ASP A C 1
ATOM 1272 O O . ASP A 1 161 ? -45.354 9.560 -41.613 1.00 73.50 161 ASP A O 1
ATOM 1276 N N . LYS A 1 162 ? -43.908 7.881 -41.988 1.00 63.91 162 LYS A N 1
ATOM 1277 C CA . LYS A 1 162 ? -43.128 8.569 -43.015 1.00 63.91 162 LYS A CA 1
ATOM 1278 C C . LYS A 1 162 ? -43.793 8.289 -44.358 1.00 63.91 162 LYS A C 1
ATOM 1280 O O . LYS A 1 162 ? -43.831 7.125 -44.756 1.00 63.91 162 LYS A O 1
ATOM 1285 N N . ASP A 1 163 ? -44.255 9.351 -45.011 1.00 55.75 163 ASP A N 1
ATOM 1286 C CA . ASP A 1 163 ? -44.491 9.394 -46.460 1.00 55.75 163 ASP A CA 1
ATOM 1287 C C . ASP A 1 163 ? -43.169 9.267 -47.241 1.00 55.75 163 ASP A C 1
ATOM 1289 O O . ASP A 1 163 ? -42.138 9.822 -46.776 1.00 55.75 163 ASP A O 1
#

Foldseek 3Di:
DDDDDDPPPDPPPPDDDLADDQLLVQLLVQCVVVVRPLLRSCVRSDPDDDDSVRSVVVSVVSCPDPSSVVVCVVVVVPDDPPDPPVVVVVVVVVVCVVPPDDDLVRLLVVLVVQLPPPVDDNVSNVVSVVVNCVSVVVDDDDDDDDPDPDDDDDDDDDDDPDD